Protein AF-A0A7S3H395-F1 (afdb_monomer_lite)

Organism: NCBI:txid89044

Structure (mmCIF, N/CA/C/O backbone):
data_AF-A0A7S3H395-F1
#
_entry.id   AF-A0A7S3H395-F1
#
loop_
_atom_site.group_PDB
_atom_site.id
_atom_site.type_symbol
_atom_site.label_atom_id
_atom_site.label_alt_id
_atom_site.label_comp_id
_atom_site.label_asym_id
_atom_site.label_entity_id
_atom_site.label_seq_id
_atom_site.pdbx_PDB_ins_code
_atom_site.Cartn_x
_atom_site.Cartn_y
_atom_site.Cartn_z
_atom_site.occupancy
_atom_site.B_iso_or_equiv
_atom_site.auth_seq_id
_atom_site.auth_comp_id
_atom_site.auth_asym_id
_atom_site.auth_atom_id
_atom_site.pdbx_PDB_model_num
ATOM 1 N N . GLN A 1 1 ? 11.452 0.855 13.050 1.00 46.00 1 GLN A N 1
ATOM 2 C CA . GLN A 1 1 ? 10.668 2.075 12.759 1.00 46.00 1 GLN A CA 1
ATOM 3 C C . GLN A 1 1 ? 11.342 2.965 11.707 1.00 46.00 1 GLN A C 1
ATOM 5 O O . GLN A 1 1 ? 10.733 3.204 10.676 1.00 46.00 1 GLN A O 1
ATOM 10 N N . SER A 1 2 ? 12.594 3.395 11.901 1.00 59.75 2 SER A N 1
ATOM 11 C CA . SER A 1 2 ? 13.300 4.369 11.037 1.00 59.75 2 SER A CA 1
ATOM 12 C C . SER A 1 2 ? 13.774 3.838 9.671 1.00 59.75 2 SER A C 1
ATOM 14 O O . SER A 1 2 ? 14.012 4.619 8.755 1.00 59.75 2 SER A O 1
ATOM 16 N N . GLY A 1 3 ? 13.909 2.514 9.520 1.00 64.12 3 GLY A N 1
ATOM 17 C CA . GLY A 1 3 ? 14.470 1.893 8.312 1.00 64.12 3 GLY A CA 1
ATOM 18 C C . GLY A 1 3 ? 13.616 2.061 7.051 1.00 64.12 3 GLY A C 1
ATOM 19 O O . GLY A 1 3 ? 14.163 2.340 5.993 1.00 64.12 3 GLY A O 1
ATOM 20 N N . PHE A 1 4 ? 12.286 1.958 7.154 1.00 64.31 4 PHE A N 1
ATOM 21 C CA . PHE A 1 4 ? 11.390 2.089 5.994 1.00 64.31 4 PHE A CA 1
ATOM 22 C C . PHE A 1 4 ? 11.250 3.535 5.505 1.00 64.31 4 PHE A C 1
ATOM 24 O O . PHE A 1 4 ? 11.194 3.764 4.300 1.00 64.31 4 PHE A O 1
ATOM 31 N N . SER A 1 5 ? 11.267 4.514 6.418 1.00 66.94 5 SER A N 1
ATOM 32 C CA . SER A 1 5 ? 11.314 5.933 6.042 1.00 66.94 5 SER A CA 1
ATOM 33 C C . SER A 1 5 ? 12.603 6.249 5.286 1.00 66.94 5 SER A C 1
ATOM 35 O O . SER A 1 5 ? 12.561 6.875 4.235 1.00 66.94 5 SER A O 1
ATOM 37 N N . LEU A 1 6 ? 13.751 5.751 5.760 1.00 63.94 6 LEU A N 1
ATOM 38 C CA . LEU A 1 6 ? 15.017 5.930 5.050 1.00 63.94 6 LEU A CA 1
ATOM 39 C C . LEU A 1 6 ? 15.018 5.204 3.695 1.00 63.94 6 LEU A C 1
ATOM 41 O O . LEU A 1 6 ? 15.459 5.769 2.700 1.00 63.94 6 LEU A O 1
ATOM 45 N N . ALA A 1 7 ? 14.490 3.978 3.638 1.00 65.19 7 ALA A N 1
ATOM 46 C CA . ALA A 1 7 ? 14.412 3.208 2.401 1.00 65.19 7 ALA A CA 1
ATOM 47 C C . ALA A 1 7 ? 13.560 3.911 1.335 1.00 65.19 7 ALA A C 1
ATOM 49 O O . ALA A 1 7 ? 13.982 4.003 0.185 1.00 65.19 7 ALA A O 1
ATOM 50 N N . GLY A 1 8 ? 12.394 4.452 1.700 1.00 62.72 8 GLY A N 1
ATOM 51 C CA . GLY A 1 8 ? 11.572 5.192 0.743 1.00 62.72 8 GLY A CA 1
ATOM 52 C C . GLY A 1 8 ? 12.183 6.540 0.330 1.00 62.72 8 GLY A C 1
ATOM 53 O O . GLY A 1 8 ? 12.051 6.914 -0.831 1.00 62.72 8 GLY A O 1
ATOM 54 N N . GLU A 1 9 ? 12.936 7.225 1.202 1.00 72.00 9 GLU A N 1
ATOM 55 C CA . GLU A 1 9 ? 13.704 8.422 0.811 1.00 72.00 9 GLU A CA 1
ATOM 56 C C . GLU A 1 9 ? 14.800 8.072 -0.212 1.00 72.00 9 GLU A C 1
ATOM 58 O O . GLU A 1 9 ? 14.952 8.755 -1.225 1.00 72.00 9 GLU A O 1
ATOM 63 N N . VAL A 1 10 ? 15.511 6.953 -0.025 1.00 64.19 10 VAL A N 1
ATOM 64 C CA . VAL A 1 10 ? 16.480 6.450 -1.016 1.00 64.19 10 VAL A CA 1
ATOM 65 C C . VAL A 1 10 ? 15.789 6.093 -2.340 1.00 64.19 10 VAL A C 1
ATOM 67 O O . VAL A 1 10 ? 16.318 6.414 -3.406 1.00 64.19 10 VAL A O 1
ATOM 70 N N . CYS A 1 11 ? 14.586 5.504 -2.297 1.00 65.88 11 CYS A N 1
ATOM 71 C CA . CYS A 1 11 ? 13.781 5.248 -3.500 1.00 65.88 11 CYS A CA 1
ATOM 72 C C . CYS A 1 11 ? 13.412 6.545 -4.228 1.00 65.88 11 CYS A C 1
ATOM 74 O O . CYS A 1 11 ? 13.466 6.610 -5.450 1.00 65.88 11 CYS A O 1
ATOM 76 N N . LYS A 1 12 ? 13.081 7.606 -3.495 1.00 68.12 12 LYS A N 1
ATOM 77 C CA . LYS A 1 12 ? 12.702 8.886 -4.091 1.00 68.12 12 LYS A CA 1
ATOM 78 C C . LYS A 1 12 ? 13.859 9.576 -4.818 1.00 68.12 12 LYS A C 1
ATOM 80 O O . LYS A 1 12 ? 13.651 10.150 -5.881 1.00 68.12 12 LYS A O 1
ATOM 85 N N . PHE A 1 13 ? 15.065 9.553 -4.251 1.00 65.56 13 PHE A N 1
ATOM 86 C CA . PHE A 1 13 ? 16.193 10.325 -4.791 1.00 65.56 13 PHE A CA 1
ATOM 87 C C . PHE A 1 13 ? 17.125 9.535 -5.700 1.00 65.56 13 PHE A C 1
ATOM 89 O O . PHE A 1 13 ? 17.868 10.134 -6.477 1.00 65.56 13 PHE A O 1
ATOM 96 N N . CYS A 1 14 ? 17.158 8.212 -5.573 1.00 58.50 14 CYS A N 1
ATOM 97 C CA . CYS A 1 14 ? 18.269 7.447 -6.114 1.00 58.50 14 CYS A CA 1
ATOM 98 C C . CYS A 1 14 ? 17.884 6.095 -6.712 1.00 58.50 14 CYS A C 1
ATOM 100 O O . CYS A 1 14 ? 18.782 5.307 -7.000 1.00 58.50 14 CYS A O 1
ATOM 102 N N . PHE A 1 15 ? 16.598 5.804 -6.928 1.00 62.44 15 PHE A N 1
ATOM 103 C CA . PHE A 1 15 ? 16.183 4.461 -7.341 1.00 62.44 15 PHE A CA 1
ATOM 104 C C . PHE A 1 15 ? 16.872 3.976 -8.623 1.00 62.44 15 PHE A C 1
ATOM 106 O O . PHE A 1 15 ? 17.513 2.929 -8.603 1.00 62.44 15 PHE A O 1
ATOM 113 N N . SER A 1 16 ? 16.837 4.770 -9.699 1.00 59.19 16 SER A N 1
ATOM 114 C CA . SER A 1 16 ? 17.411 4.396 -11.003 1.00 59.19 16 SER A CA 1
ATOM 115 C C . SER A 1 16 ? 18.924 4.147 -10.984 1.00 59.19 16 SER A C 1
ATOM 117 O O . SER A 1 16 ? 19.450 3.539 -11.910 1.00 59.19 16 SER A O 1
ATOM 119 N N . THR A 1 17 ? 19.627 4.644 -9.962 1.00 57.88 17 THR A N 1
ATOM 120 C CA . THR A 1 17 ? 21.097 4.640 -9.891 1.00 57.88 17 THR A CA 1
ATOM 121 C C . THR A 1 17 ? 21.635 3.795 -8.732 1.00 57.88 17 THR A C 1
ATOM 123 O O . THR A 1 17 ? 22.768 3.330 -8.808 1.00 57.88 17 THR A O 1
ATOM 126 N N . LEU A 1 18 ? 20.862 3.593 -7.658 1.00 53.91 18 LEU A N 1
ATOM 127 C CA . LEU A 1 18 ? 21.326 2.962 -6.414 1.00 53.91 18 LEU A CA 1
ATOM 128 C C . LEU A 1 18 ? 20.553 1.708 -6.004 1.00 53.91 18 LEU A C 1
ATOM 130 O O . LEU A 1 18 ? 21.071 0.958 -5.176 1.00 53.91 18 LEU A O 1
ATOM 134 N N . ILE A 1 19 ? 19.341 1.468 -6.516 1.00 64.62 19 ILE A N 1
ATOM 135 C CA . ILE A 1 19 ? 18.550 0.322 -6.059 1.00 64.62 19 ILE A CA 1
ATOM 136 C C . ILE A 1 19 ? 18.605 -0.804 -7.086 1.00 64.62 19 ILE A C 1
ATOM 138 O O . ILE A 1 19 ? 17.928 -0.798 -8.108 1.00 64.62 19 ILE A O 1
ATOM 142 N N . ASP A 1 20 ? 19.427 -1.799 -6.759 1.00 70.31 20 ASP A N 1
ATOM 143 C CA . ASP A 1 20 ? 19.427 -3.111 -7.395 1.00 70.31 20 ASP A CA 1
ATOM 144 C C . ASP A 1 20 ? 18.048 -3.784 -7.230 1.00 70.31 20 ASP A C 1
ATOM 146 O O . ASP A 1 20 ? 17.421 -3.695 -6.167 1.00 70.31 20 ASP A O 1
ATOM 150 N N . VAL A 1 21 ? 17.583 -4.492 -8.264 1.00 68.81 21 VAL A N 1
ATOM 151 C CA . VAL A 1 21 ? 16.296 -5.216 -8.269 1.00 68.81 21 VAL A CA 1
ATOM 152 C C . VAL A 1 21 ? 16.165 -6.165 -7.066 1.00 68.81 21 VAL A C 1
ATOM 154 O O . VAL A 1 21 ? 15.079 -6.308 -6.500 1.00 68.81 21 VAL A O 1
ATOM 157 N N . ASN A 1 22 ? 17.262 -6.764 -6.599 1.00 76.00 22 ASN A N 1
ATOM 158 C CA . ASN A 1 22 ? 17.272 -7.633 -5.421 1.00 76.00 22 ASN A CA 1
ATOM 159 C C . ASN A 1 22 ? 17.013 -6.859 -4.119 1.00 76.00 22 ASN A 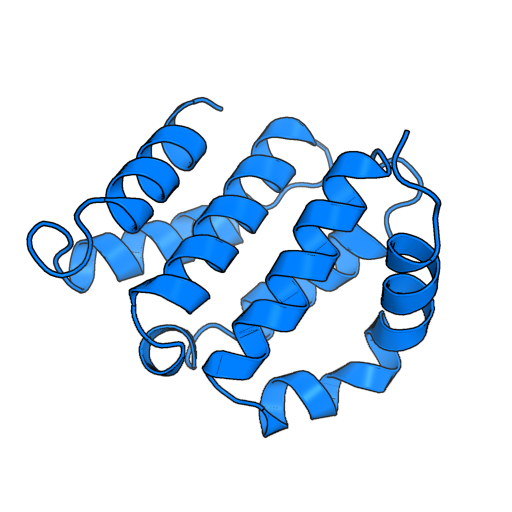C 1
ATOM 161 O O . ASN A 1 22 ? 16.332 -7.360 -3.217 1.00 76.00 22 ASN A O 1
ATOM 165 N N . ILE A 1 23 ? 17.515 -5.624 -4.018 1.00 78.75 23 ILE A N 1
ATOM 166 C CA . ILE A 1 23 ? 17.272 -4.747 -2.866 1.00 78.75 23 ILE A CA 1
ATOM 167 C C . ILE A 1 23 ? 15.808 -4.305 -2.868 1.00 78.75 23 ILE A C 1
ATOM 169 O O . ILE A 1 23 ? 15.145 -4.427 -1.839 1.00 78.75 23 ILE A O 1
ATOM 173 N N . ALA A 1 24 ? 15.277 -3.875 -4.019 1.00 78.50 24 ALA A N 1
ATOM 174 C CA . ALA A 1 24 ? 13.861 -3.528 -4.156 1.00 78.50 24 ALA A CA 1
ATOM 175 C C . ALA A 1 24 ? 12.951 -4.704 -3.761 1.00 78.50 24 ALA A C 1
ATOM 177 O O . ALA A 1 24 ? 12.013 -4.533 -2.985 1.00 78.50 24 ALA A O 1
ATOM 178 N N . THR A 1 25 ? 13.286 -5.918 -4.206 1.00 82.69 25 THR A N 1
ATOM 179 C CA . THR A 1 25 ? 12.545 -7.150 -3.874 1.00 82.69 25 THR A CA 1
ATOM 180 C C . THR A 1 25 ? 12.543 -7.420 -2.376 1.00 82.69 25 THR A C 1
ATOM 182 O O . THR A 1 25 ? 11.491 -7.656 -1.778 1.00 82.69 25 THR A O 1
ATOM 185 N N . THR A 1 26 ? 13.712 -7.317 -1.745 1.00 84.25 26 THR A N 1
ATOM 186 C CA . THR A 1 26 ? 13.856 -7.507 -0.297 1.00 84.25 26 THR A CA 1
ATOM 187 C C . THR A 1 26 ? 13.055 -6.465 0.485 1.00 84.25 26 THR A C 1
ATOM 189 O O . THR A 1 26 ? 12.432 -6.796 1.498 1.00 84.25 26 THR A O 1
ATOM 192 N N . LEU A 1 27 ? 13.033 -5.215 0.012 1.00 83.31 27 LEU A N 1
ATOM 193 C CA . LEU A 1 27 ? 12.270 -4.131 0.625 1.00 83.31 27 LEU A CA 1
ATOM 194 C C . LEU A 1 27 ? 10.763 -4.374 0.539 1.00 83.31 27 LEU A C 1
ATOM 196 O O . LEU A 1 27 ? 10.101 -4.277 1.569 1.00 83.31 27 LEU A O 1
ATOM 200 N N . VAL A 1 28 ? 10.231 -4.752 -0.630 1.00 86.44 28 VAL A N 1
ATOM 201 C CA . VAL A 1 28 ? 8.799 -5.065 -0.799 1.00 86.44 28 VAL A CA 1
ATOM 202 C C . VAL A 1 28 ? 8.379 -6.207 0.117 1.00 86.44 28 VAL A C 1
ATOM 204 O O . VAL A 1 28 ? 7.440 -6.066 0.897 1.00 86.44 28 VAL A O 1
ATOM 207 N N . GLN A 1 29 ? 9.112 -7.322 0.092 1.00 86.81 29 GLN A N 1
ATOM 208 C CA . GLN A 1 29 ? 8.807 -8.480 0.935 1.00 86.81 29 GLN A CA 1
ATOM 209 C C . GLN A 1 29 ? 8.875 -8.141 2.428 1.00 86.81 29 GLN A C 1
ATOM 211 O O . GLN A 1 29 ? 8.057 -8.615 3.219 1.00 86.81 29 GLN A O 1
ATOM 216 N N . SE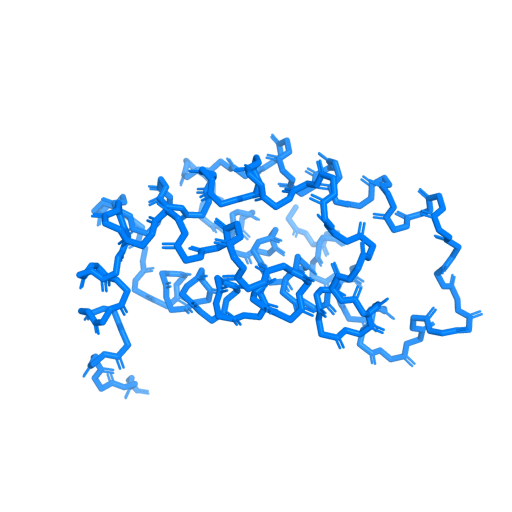R A 1 30 ? 9.839 -7.305 2.821 1.00 85.56 30 SER A N 1
ATOM 217 C CA . SER A 1 30 ? 9.954 -6.825 4.197 1.00 85.56 30 SER A CA 1
ATOM 218 C C . SER A 1 30 ? 8.803 -5.893 4.566 1.00 85.56 30 SER A C 1
ATOM 220 O O . SER A 1 30 ? 8.278 -6.013 5.669 1.00 85.56 30 SER A O 1
ATOM 222 N N . ALA A 1 31 ? 8.385 -4.996 3.672 1.00 86.06 31 ALA A N 1
ATOM 223 C CA . ALA A 1 31 ? 7.280 -4.073 3.912 1.00 86.06 31 ALA A CA 1
ATOM 224 C C . ALA A 1 31 ? 5.950 -4.822 4.081 1.00 86.06 31 ALA A C 1
ATOM 226 O O . ALA A 1 31 ? 5.244 -4.559 5.047 1.00 86.06 31 ALA A O 1
ATOM 227 N N . ILE A 1 32 ? 5.668 -5.814 3.226 1.00 86.38 32 ILE A N 1
ATOM 228 C CA . ILE A 1 32 ? 4.488 -6.690 3.346 1.00 86.38 32 ILE A CA 1
ATOM 229 C C . ILE A 1 32 ? 4.518 -7.439 4.681 1.00 86.38 32 ILE A C 1
ATOM 231 O O . ILE A 1 32 ? 3.554 -7.405 5.437 1.00 86.38 32 ILE A O 1
ATOM 235 N N . ARG A 1 33 ? 5.648 -8.082 5.014 1.00 86.94 33 ARG A N 1
ATOM 236 C CA . ARG A 1 33 ? 5.778 -8.867 6.251 1.00 86.94 33 ARG A CA 1
ATOM 237 C C . ARG A 1 33 ? 5.597 -8.027 7.514 1.00 86.94 33 ARG A C 1
ATOM 239 O O . ARG A 1 33 ? 5.101 -8.548 8.499 1.00 86.94 33 ARG A O 1
ATOM 246 N N . ASN A 1 34 ? 6.052 -6.774 7.496 1.00 82.75 34 ASN A N 1
ATOM 247 C CA . ASN A 1 34 ? 6.009 -5.874 8.650 1.00 82.75 34 ASN A CA 1
ATOM 248 C C . ASN A 1 34 ? 4.772 -4.963 8.651 1.00 82.75 34 ASN A C 1
ATOM 250 O O . ASN A 1 34 ? 4.694 -4.053 9.481 1.00 82.75 34 ASN A O 1
ATOM 254 N N . PHE A 1 35 ? 3.822 -5.173 7.738 1.00 86.00 35 PHE A N 1
ATOM 255 C CA . PHE A 1 35 ? 2.566 -4.441 7.730 1.00 86.00 35 PHE A CA 1
ATOM 256 C C . PHE A 1 35 ? 1.674 -4.942 8.872 1.00 86.00 35 PHE A C 1
ATOM 258 O O . PHE A 1 35 ? 0.865 -5.853 8.719 1.00 86.00 35 PHE A O 1
ATOM 265 N N . HIS A 1 36 ? 1.872 -4.360 10.052 1.00 84.44 36 HIS A N 1
ATOM 266 C CA . HIS A 1 36 ? 1.152 -4.704 11.271 1.00 84.44 36 HIS A CA 1
ATOM 267 C C . HIS A 1 36 ? 0.386 -3.488 11.777 1.00 84.44 36 HIS A C 1
ATOM 269 O O . HIS A 1 36 ? 0.996 -2.497 12.187 1.00 84.44 36 HIS A O 1
ATOM 275 N N . ILE A 1 37 ? -0.943 -3.584 11.777 1.00 86.56 37 ILE A N 1
ATOM 276 C CA . ILE A 1 37 ? -1.843 -2.535 12.276 1.00 86.56 37 ILE A CA 1
ATOM 277 C C . ILE A 1 37 ? -1.609 -2.222 13.764 1.00 86.56 37 ILE A C 1
ATOM 279 O O . ILE A 1 37 ? -1.690 -1.062 14.156 1.00 86.56 37 ILE A O 1
ATOM 283 N N . ASP A 1 38 ? -1.161 -3.211 14.550 1.00 87.69 38 ASP A N 1
ATOM 284 C CA . ASP A 1 38 ? -0.764 -3.053 15.962 1.00 87.69 38 ASP A CA 1
ATOM 285 C C . ASP A 1 38 ? 0.428 -2.101 16.158 1.00 87.69 38 ASP A C 1
ATOM 287 O O . ASP A 1 38 ? 0.678 -1.603 17.258 1.00 87.69 38 ASP A O 1
ATOM 291 N N . TYR A 1 39 ? 1.175 -1.822 15.085 1.00 88.25 39 TYR A N 1
ATOM 292 C CA . TYR A 1 39 ? 2.297 -0.890 15.072 1.00 88.25 39 TYR A CA 1
ATOM 293 C C . TYR A 1 39 ? 2.062 0.215 14.027 1.00 88.25 39 TYR A C 1
ATOM 295 O O . TYR A 1 39 ? 2.737 0.232 12.989 1.00 88.25 39 TYR A O 1
ATOM 303 N N . PRO A 1 40 ? 1.174 1.197 14.301 1.00 87.19 40 PRO A N 1
ATOM 304 C CA . PRO A 1 40 ? 0.709 2.182 13.318 1.00 87.19 40 PRO A CA 1
ATOM 305 C C . PRO A 1 40 ? 1.832 2.908 12.571 1.00 87.19 40 PRO A C 1
ATOM 307 O O . PRO A 1 40 ? 1.783 3.088 11.358 1.00 87.19 40 PRO A O 1
ATOM 310 N N . LEU A 1 41 ? 2.909 3.270 13.272 1.00 86.69 41 LEU A N 1
ATOM 311 C CA . LEU A 1 41 ? 4.043 3.976 12.669 1.00 86.69 41 LEU A CA 1
ATOM 312 C C . LEU A 1 41 ? 4.878 3.078 11.740 1.00 86.69 41 LEU A C 1
ATOM 314 O O . LEU A 1 41 ? 5.469 3.568 10.780 1.00 86.69 41 LEU A O 1
ATOM 318 N N . VAL A 1 42 ? 4.939 1.770 12.005 1.00 85.69 42 VAL A N 1
ATOM 319 C CA . VAL A 1 42 ? 5.598 0.800 11.115 1.00 85.69 42 VAL A CA 1
ATOM 320 C C . VAL A 1 42 ? 4.735 0.568 9.880 1.00 85.69 42 VAL A C 1
ATOM 322 O O . VAL A 1 42 ? 5.252 0.667 8.770 1.00 85.69 42 VAL A O 1
ATOM 325 N N . CYS A 1 43 ? 3.431 0.360 10.078 1.00 87.62 43 CYS A N 1
ATOM 326 C CA . CYS A 1 43 ? 2.426 0.260 9.021 1.00 87.62 43 CYS A CA 1
ATOM 327 C C . CYS A 1 43 ? 2.481 1.465 8.069 1.00 87.62 43 CYS A C 1
ATOM 329 O O . CYS A 1 43 ? 2.637 1.304 6.860 1.00 87.62 43 CYS A O 1
ATOM 331 N N . ASN A 1 44 ? 2.464 2.682 8.619 1.00 89.25 44 ASN A N 1
ATOM 332 C CA . ASN A 1 44 ? 2.558 3.922 7.854 1.00 89.25 44 ASN A CA 1
ATOM 333 C C . ASN A 1 44 ? 3.820 3.981 6.982 1.00 89.25 44 ASN A C 1
ATOM 335 O O . ASN A 1 44 ? 3.761 4.308 5.798 1.00 89.25 44 ASN A O 1
ATOM 339 N N . ASN A 1 45 ? 4.974 3.639 7.560 1.00 87.75 45 ASN A N 1
ATOM 340 C CA . ASN A 1 45 ? 6.238 3.679 6.833 1.00 87.75 45 ASN A CA 1
ATOM 341 C C . ASN A 1 45 ? 6.330 2.575 5.769 1.00 87.75 45 ASN A C 1
ATOM 343 O O . ASN A 1 45 ? 6.917 2.807 4.714 1.00 87.75 45 ASN A O 1
ATOM 347 N N . ALA A 1 46 ? 5.755 1.397 6.028 1.00 88.69 46 ALA A N 1
ATOM 348 C CA . ALA A 1 46 ? 5.670 0.311 5.058 1.00 88.69 46 ALA A CA 1
ATOM 349 C C . ALA A 1 46 ? 4.789 0.706 3.862 1.00 88.69 46 ALA A C 1
ATOM 351 O O . ALA A 1 46 ? 5.249 0.605 2.724 1.00 88.69 46 ALA A O 1
ATOM 352 N N . ALA A 1 47 ? 3.587 1.243 4.114 1.00 90.88 47 ALA A N 1
ATOM 353 C CA . ALA A 1 47 ? 2.696 1.768 3.076 1.00 90.88 47 ALA A CA 1
ATOM 354 C C . ALA A 1 47 ? 3.408 2.830 2.227 1.00 90.88 47 ALA A C 1
ATOM 356 O O . ALA A 1 47 ? 3.499 2.717 1.006 1.00 90.88 47 ALA A O 1
ATOM 357 N N . TRP A 1 48 ? 4.018 3.820 2.884 1.00 89.06 48 TRP A N 1
ATOM 358 C CA . TRP A 1 48 ? 4.733 4.893 2.201 1.00 89.06 48 TRP A CA 1
ATOM 359 C C . TRP A 1 48 ? 5.914 4.384 1.361 1.00 89.06 48 TRP A C 1
ATOM 361 O O . TRP A 1 48 ? 6.109 4.841 0.233 1.00 89.06 48 TRP A O 1
ATOM 371 N N . CYS A 1 49 ? 6.692 3.422 1.869 1.00 87.25 49 CYS A N 1
ATOM 372 C CA . CYS A 1 49 ? 7.791 2.802 1.127 1.00 87.25 49 CYS A CA 1
ATOM 373 C C . CYS A 1 49 ? 7.279 2.099 -0.140 1.00 87.25 49 CYS A C 1
ATOM 375 O O . CYS A 1 49 ? 7.787 2.372 -1.227 1.00 87.25 49 CYS A O 1
ATOM 377 N N . ILE A 1 50 ? 6.222 1.289 -0.026 1.00 89.44 50 ILE A N 1
ATOM 378 C CA . ILE A 1 50 ? 5.568 0.625 -1.163 1.00 89.44 50 ILE A CA 1
ATOM 379 C C . ILE A 1 50 ? 5.066 1.652 -2.183 1.00 89.44 50 ILE A C 1
ATOM 381 O O . ILE A 1 50 ? 5.325 1.515 -3.376 1.00 89.44 50 ILE A O 1
ATOM 385 N N . GLY A 1 51 ? 4.413 2.722 -1.728 1.00 90.50 51 GLY A N 1
ATOM 386 C CA . GLY A 1 51 ? 3.918 3.777 -2.609 1.00 90.50 51 GLY A CA 1
ATOM 387 C C . GLY A 1 51 ? 5.038 4.507 -3.354 1.00 90.50 51 GLY A C 1
ATOM 388 O O . GLY A 1 51 ? 4.852 4.902 -4.503 1.00 90.50 51 GLY A O 1
ATOM 389 N N . ASN A 1 52 ? 6.207 4.688 -2.733 1.00 86.88 52 ASN A N 1
ATOM 390 C CA . ASN A 1 52 ? 7.376 5.238 -3.424 1.00 86.88 52 ASN A CA 1
ATOM 391 C C . ASN A 1 52 ? 7.968 4.244 -4.421 1.00 86.88 52 ASN A C 1
ATOM 393 O O . ASN A 1 52 ? 8.392 4.668 -5.491 1.00 86.88 52 ASN A O 1
ATOM 397 N N . LEU A 1 53 ? 7.981 2.949 -4.111 1.00 84.81 53 LEU A N 1
ATOM 398 C CA . LEU A 1 53 ? 8.419 1.933 -5.065 1.00 84.81 53 LEU A CA 1
ATOM 399 C C . LEU A 1 53 ? 7.492 1.905 -6.290 1.00 84.81 53 LEU A C 1
ATOM 401 O O . LEU A 1 53 ? 7.965 1.967 -7.418 1.00 84.81 53 LEU A O 1
ATOM 405 N N . ALA A 1 54 ? 6.175 1.941 -6.087 1.00 87.56 54 ALA A N 1
ATOM 406 C CA . ALA A 1 54 ? 5.207 1.980 -7.185 1.00 87.56 54 ALA A CA 1
ATOM 407 C C . ALA A 1 54 ? 5.427 3.188 -8.112 1.00 87.56 54 ALA A C 1
ATOM 409 O O . ALA A 1 54 ? 5.376 3.058 -9.333 1.00 87.56 54 ALA A O 1
ATOM 410 N N . LEU A 1 55 ? 5.722 4.353 -7.525 1.00 86.25 55 LEU A N 1
ATOM 411 C CA . LEU A 1 55 ? 5.933 5.595 -8.263 1.00 86.25 55 LEU A CA 1
ATOM 412 C C . LEU A 1 55 ? 7.283 5.643 -8.999 1.00 86.25 55 LEU A C 1
ATOM 414 O O . LEU A 1 55 ? 7.345 6.139 -10.119 1.00 86.25 55 LEU A O 1
ATOM 418 N N . ASN A 1 56 ? 8.364 5.176 -8.365 1.00 79.88 56 ASN A N 1
ATOM 419 C CA . ASN A 1 56 ? 9.733 5.400 -8.850 1.00 79.88 56 ASN A CA 1
ATOM 420 C C . ASN A 1 56 ? 10.335 4.194 -9.591 1.00 79.88 56 ASN A C 1
ATOM 422 O O . ASN A 1 56 ? 11.265 4.373 -10.374 1.00 79.88 56 ASN A O 1
ATOM 426 N N . CYS A 1 57 ? 9.836 2.977 -9.359 1.00 71.88 57 CYS A N 1
ATOM 427 C CA . CYS A 1 57 ? 10.375 1.747 -9.958 1.00 71.88 57 CYS A CA 1
ATOM 428 C C . CYS A 1 57 ? 9.640 1.316 -11.228 1.00 71.88 57 CYS A C 1
ATOM 430 O O . CYS A 1 57 ? 10.058 0.356 -11.870 1.00 71.88 57 CYS A O 1
ATOM 432 N N . GLY A 1 58 ? 8.537 1.991 -11.561 1.00 69.06 58 GLY A N 1
ATOM 433 C CA . GLY A 1 58 ? 7.535 1.455 -12.471 1.00 69.06 58 GLY A CA 1
ATOM 434 C C . GLY A 1 58 ? 6.747 0.352 -11.769 1.00 69.06 58 GLY A C 1
ATOM 435 O O . GLY A 1 58 ? 7.310 -0.589 -11.207 1.00 69.06 58 GLY A O 1
ATOM 436 N N . GLY A 1 59 ? 5.422 0.468 -11.771 1.00 74.31 59 GLY A N 1
ATOM 437 C CA . GLY A 1 59 ? 4.584 -0.492 -11.064 1.00 74.31 59 GLY A CA 1
ATOM 438 C C . GLY A 1 59 ? 4.693 -1.929 -11.605 1.00 74.31 59 GLY A C 1
ATOM 439 O O . GLY A 1 59 ? 4.320 -2.852 -10.891 1.00 74.31 59 GLY A O 1
ATOM 440 N N . GLU A 1 60 ? 5.257 -2.138 -12.803 1.00 80.06 60 GLU A N 1
ATOM 441 C CA . GLU A 1 60 ? 5.538 -3.465 -13.380 1.00 80.06 60 GLU A CA 1
ATOM 442 C C . GLU A 1 60 ? 6.349 -4.365 -12.434 1.00 80.06 60 GLU A C 1
ATOM 444 O O . GLU A 1 60 ? 6.061 -5.552 -12.300 1.00 80.06 60 GLU A O 1
ATOM 449 N N . PHE A 1 61 ? 7.330 -3.805 -11.716 1.00 83.00 61 PHE A N 1
ATOM 450 C CA . PHE A 1 61 ? 8.117 -4.556 -10.733 1.00 83.00 61 PHE A CA 1
ATOM 451 C C . PHE A 1 61 ? 7.263 -5.068 -9.559 1.00 83.00 61 PHE A C 1
ATOM 453 O O . PHE A 1 61 ? 7.573 -6.097 -8.956 1.00 83.00 61 PHE A O 1
ATOM 460 N N . LEU A 1 62 ? 6.186 -4.354 -9.225 1.00 87.94 62 LEU A N 1
ATOM 461 C CA . LEU A 1 62 ? 5.305 -4.704 -8.118 1.00 87.94 62 LEU A CA 1
ATOM 462 C C . LEU A 1 62 ? 4.230 -5.719 -8.493 1.00 87.94 62 LEU A C 1
ATOM 464 O O . LEU A 1 62 ? 3.629 -6.256 -7.571 1.00 87.94 62 LEU A O 1
ATOM 468 N N . VAL A 1 63 ? 4.018 -6.022 -9.779 1.00 90.06 63 VAL A N 1
ATOM 469 C CA . VAL A 1 63 ? 2.961 -6.938 -10.255 1.00 90.06 63 VAL A CA 1
ATOM 470 C C . VAL A 1 63 ? 2.909 -8.260 -9.474 1.00 90.06 63 VAL A C 1
ATOM 472 O O . VAL A 1 63 ? 1.841 -8.598 -8.978 1.00 90.06 63 VAL A O 1
ATOM 475 N N . PRO A 1 64 ? 4.025 -8.973 -9.202 1.00 91.19 64 PRO A N 1
ATOM 476 C CA . PRO A 1 64 ? 3.982 -10.225 -8.430 1.00 91.19 64 PRO A CA 1
ATOM 477 C C . PRO A 1 64 ? 3.528 -10.059 -6.970 1.00 91.19 64 PRO A C 1
ATOM 479 O O . PRO A 1 64 ? 3.337 -11.044 -6.256 1.00 91.19 64 PRO A O 1
ATOM 482 N N . TYR A 1 65 ? 3.442 -8.817 -6.500 1.00 91.88 65 TYR A N 1
ATOM 483 C CA . TYR A 1 65 ? 3.179 -8.436 -5.123 1.00 91.88 65 TYR A CA 1
ATOM 484 C C . TYR A 1 65 ? 1.901 -7.605 -4.968 1.00 91.88 65 TYR A C 1
ATOM 486 O O . TYR A 1 65 ? 1.569 -7.277 -3.831 1.00 91.88 65 TYR A O 1
ATOM 494 N N . ILE A 1 66 ? 1.172 -7.271 -6.042 1.00 91.69 66 ILE A N 1
ATOM 495 C CA . ILE A 1 66 ? -0.017 -6.410 -5.952 1.00 91.69 66 ILE A CA 1
ATOM 496 C C . ILE A 1 66 ? -1.067 -7.044 -5.041 1.00 91.69 66 ILE A C 1
ATOM 498 O O . ILE A 1 66 ? -1.381 -6.437 -4.020 1.00 91.69 66 ILE A O 1
ATOM 502 N N . ALA A 1 67 ? -1.530 -8.268 -5.309 1.00 92.69 67 ALA A N 1
ATOM 503 C CA . ALA A 1 67 ? -2.489 -8.950 -4.436 1.00 92.69 67 ALA A CA 1
ATOM 504 C C . ALA A 1 67 ? -2.096 -8.970 -2.938 1.00 92.69 67 ALA A C 1
ATOM 506 O O . ALA A 1 67 ? -2.904 -8.540 -2.110 1.00 92.69 67 ALA A O 1
ATOM 507 N N . PRO A 1 68 ? -0.900 -9.433 -2.513 1.00 93.69 68 PRO A N 1
ATOM 508 C CA . PRO A 1 68 ? -0.557 -9.454 -1.088 1.00 93.69 68 PRO A CA 1
ATOM 509 C C . PRO A 1 68 ? -0.391 -8.054 -0.480 1.00 93.69 68 PRO A C 1
ATOM 511 O O . PRO A 1 68 ? -0.713 -7.863 0.692 1.00 93.69 68 PRO A O 1
ATOM 514 N N . ILE A 1 69 ? 0.081 -7.071 -1.253 1.00 94.06 69 ILE A N 1
ATOM 515 C CA . ILE A 1 69 ? 0.137 -5.675 -0.806 1.00 94.06 69 ILE A CA 1
ATOM 516 C C . ILE A 1 69 ? -1.282 -5.133 -0.606 1.00 94.06 69 ILE A C 1
ATOM 518 O O . ILE A 1 69 ? -1.556 -4.526 0.426 1.00 94.06 69 ILE A O 1
ATOM 522 N N . MET A 1 70 ? -2.178 -5.362 -1.567 1.00 95.19 70 MET A N 1
ATOM 523 C CA . MET A 1 70 ? -3.557 -4.887 -1.520 1.00 95.19 70 MET A CA 1
ATOM 524 C C . MET A 1 70 ? -4.284 -5.440 -0.297 1.00 95.19 70 MET A C 1
ATOM 526 O O . MET A 1 70 ? -4.798 -4.646 0.480 1.00 95.19 70 MET A O 1
ATOM 530 N N . HIS A 1 71 ? -4.224 -6.747 -0.027 1.00 94.44 71 HIS A N 1
ATOM 531 C CA . HIS A 1 71 ? -4.843 -7.318 1.178 1.00 94.44 71 HIS A CA 1
ATOM 532 C C . HIS A 1 71 ? -4.366 -6.642 2.477 1.00 94.44 71 HIS A C 1
ATOM 534 O O . HIS A 1 71 ? -5.171 -6.350 3.366 1.00 94.44 71 HIS A O 1
ATOM 540 N N . ALA A 1 72 ? -3.064 -6.355 2.589 1.00 93.50 72 ALA A N 1
ATOM 541 C CA . ALA A 1 72 ? -2.515 -5.664 3.753 1.00 93.50 72 ALA A CA 1
ATOM 542 C C . ALA A 1 72 ? -3.029 -4.216 3.854 1.00 93.50 72 ALA A C 1
ATOM 544 O O . ALA A 1 72 ? -3.468 -3.783 4.921 1.00 93.50 72 ALA A O 1
ATOM 545 N N . LEU A 1 73 ? -3.030 -3.480 2.738 1.00 95.25 73 LEU A N 1
ATOM 546 C CA . LEU A 1 73 ? -3.513 -2.101 2.680 1.00 95.25 73 LEU A CA 1
ATOM 547 C C . LEU A 1 73 ? -5.011 -1.998 2.985 1.00 95.25 73 LEU A C 1
ATOM 549 O O . LEU A 1 73 ? -5.392 -1.129 3.760 1.00 95.25 73 LEU A O 1
ATOM 553 N N . ILE A 1 74 ? -5.839 -2.894 2.444 1.00 95.75 74 ILE A N 1
ATOM 554 C CA . ILE A 1 74 ? -7.287 -2.943 2.698 1.00 95.75 74 ILE A CA 1
ATOM 555 C C . ILE A 1 74 ? -7.554 -3.179 4.187 1.00 95.75 74 ILE A C 1
ATOM 557 O O . ILE A 1 74 ? -8.288 -2.415 4.808 1.00 95.75 74 ILE A O 1
ATOM 561 N N . THR A 1 75 ? -6.853 -4.144 4.793 1.00 95.00 75 THR A N 1
ATOM 562 C CA . THR A 1 75 ? -6.943 -4.409 6.239 1.00 95.00 75 THR A CA 1
ATOM 563 C C . THR A 1 75 ? -6.611 -3.162 7.067 1.00 95.00 75 THR A C 1
ATOM 565 O O . THR A 1 75 ? -7.292 -2.852 8.042 1.00 95.00 75 THR A O 1
ATOM 568 N N . GLY A 1 76 ? -5.567 -2.420 6.686 1.00 94.50 76 GLY A N 1
ATOM 569 C CA . GLY A 1 76 ? -5.197 -1.179 7.369 1.00 94.50 76 GLY A CA 1
ATOM 570 C C . GLY A 1 76 ? -6.192 -0.036 7.142 1.00 94.50 76 GLY A C 1
ATOM 571 O O . GLY A 1 76 ? -6.458 0.732 8.063 1.00 94.50 76 GLY A O 1
ATOM 572 N N . LEU A 1 77 ? -6.764 0.066 5.941 1.00 95.44 77 LEU A N 1
ATOM 573 C CA . LEU A 1 77 ? -7.769 1.070 5.589 1.00 95.44 77 LEU A CA 1
ATOM 574 C C . LEU A 1 77 ? -9.045 0.907 6.433 1.00 95.44 77 LEU A C 1
ATOM 576 O O . LEU A 1 77 ? -9.597 1.898 6.910 1.00 95.44 77 LEU A O 1
ATOM 580 N N . GLN A 1 78 ? -9.446 -0.345 6.668 1.00 95.38 78 GLN A N 1
ATOM 581 C CA . GLN A 1 78 ? -10.653 -0.740 7.403 1.00 95.38 78 GLN A CA 1
ATOM 582 C C . GLN A 1 78 ? -10.471 -0.824 8.926 1.00 95.38 78 GLN A C 1
ATOM 584 O O . GLN A 1 78 ? -11.448 -0.973 9.655 1.00 95.38 78 GLN A O 1
ATOM 589 N N . CYS A 1 79 ? -9.243 -0.716 9.438 1.00 94.94 79 CYS A N 1
ATOM 590 C CA . CYS A 1 79 ? -8.970 -0.757 10.876 1.00 94.94 79 CYS A CA 1
ATOM 591 C C . CYS A 1 79 ? -9.434 0.543 11.550 1.00 94.94 79 CYS A C 1
ATOM 593 O O . CYS A 1 79 ? -8.835 1.600 11.349 1.00 94.94 79 CYS A O 1
ATOM 595 N N . GLU A 1 80 ? -10.497 0.493 12.355 1.00 92.00 80 GLU A N 1
ATOM 596 C CA . GLU A 1 80 ? -11.065 1.667 13.036 1.00 92.00 80 GLU A CA 1
ATOM 597 C C . GLU A 1 80 ? -10.060 2.359 13.969 1.00 92.00 80 GLU A C 1
ATOM 599 O O . GLU A 1 80 ? -10.048 3.584 14.061 1.00 92.00 80 GLU A O 1
ATOM 604 N N . GLU A 1 81 ? -9.170 1.595 14.599 1.00 92.50 81 GLU A N 1
ATOM 605 C CA . GLU A 1 81 ? -8.169 2.083 15.549 1.00 92.50 81 GLU A CA 1
ATOM 606 C C . GLU A 1 81 ? -7.003 2.825 14.880 1.00 92.50 81 GLU A C 1
ATOM 608 O O . GLU A 1 81 ? -6.233 3.522 15.552 1.00 92.50 81 GLU A O 1
ATOM 613 N N . LEU A 1 82 ? -6.841 2.674 13.561 1.00 92.94 82 LEU A N 1
ATOM 614 C CA . LEU A 1 82 ? -5.757 3.306 12.825 1.00 92.94 82 LEU A CA 1
ATOM 615 C C . LEU A 1 82 ? -6.067 4.786 12.565 1.00 92.94 82 LEU A C 1
ATOM 617 O O . LEU A 1 82 ? -7.145 5.147 12.103 1.00 92.94 82 LEU A O 1
ATOM 621 N N . GLN A 1 83 ? -5.084 5.646 12.834 1.00 92.38 83 GLN A N 1
ATOM 622 C CA . GLN A 1 83 ? -5.219 7.097 12.695 1.00 92.38 83 GLN A CA 1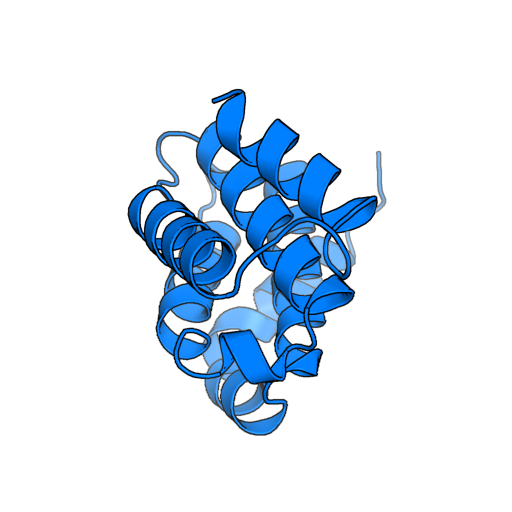
ATOM 623 C C . GLN A 1 83 ? -5.496 7.517 11.240 1.00 92.38 83 GLN A C 1
ATOM 625 O O . GLN A 1 83 ? -4.892 6.975 10.308 1.00 92.38 83 GLN A O 1
ATOM 630 N N . ASP A 1 84 ? -6.333 8.540 11.047 1.00 90.81 84 ASP A N 1
ATOM 631 C CA . ASP A 1 84 ? -6.770 9.001 9.718 1.00 90.81 84 ASP A CA 1
ATOM 632 C C . ASP A 1 84 ? -5.603 9.383 8.801 1.00 90.81 84 ASP A C 1
ATOM 634 O O . ASP A 1 84 ? -5.579 9.020 7.628 1.00 90.81 84 ASP A O 1
ATOM 638 N N . ASN A 1 85 ? -4.564 10.033 9.330 1.00 89.31 85 ASN A N 1
ATOM 639 C CA . ASN A 1 85 ? -3.371 10.384 8.552 1.00 89.31 85 ASN A CA 1
ATOM 640 C C . ASN A 1 85 ? -2.638 9.151 7.985 1.00 89.31 85 ASN A C 1
ATOM 642 O O . ASN A 1 85 ? -2.040 9.223 6.910 1.00 89.31 85 ASN A O 1
ATOM 646 N N . ILE A 1 86 ? -2.680 8.018 8.690 1.00 92.00 86 ILE A N 1
ATOM 647 C CA . ILE A 1 86 ? -2.101 6.755 8.225 1.00 92.00 86 ILE A CA 1
ATOM 648 C C . ILE A 1 86 ? -3.015 6.129 7.172 1.00 92.00 86 ILE A C 1
ATOM 650 O O . ILE A 1 86 ? -2.523 5.681 6.135 1.00 92.00 86 ILE A O 1
ATOM 654 N N . LYS A 1 87 ? -4.335 6.156 7.388 1.00 94.62 87 LYS A N 1
ATOM 655 C CA . LYS A 1 87 ? -5.319 5.702 6.394 1.00 94.62 87 LYS A CA 1
ATOM 656 C C . LYS A 1 87 ? -5.212 6.485 5.089 1.00 94.62 87 LYS A C 1
ATOM 658 O O . LYS A 1 87 ? -5.236 5.881 4.022 1.00 94.62 87 LYS A O 1
ATOM 663 N N . VAL A 1 88 ? -4.980 7.798 5.147 1.00 93.38 88 VAL A N 1
ATOM 664 C CA . VAL A 1 88 ? -4.714 8.628 3.961 1.00 93.38 88 VAL A CA 1
ATOM 665 C C . VAL A 1 88 ? -3.461 8.145 3.223 1.00 93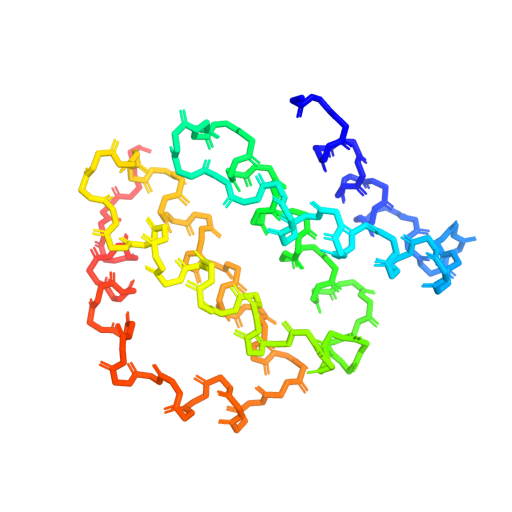.38 88 VAL A C 1
ATOM 667 O O . VAL A 1 88 ? -3.485 7.998 2.001 1.00 93.38 88 VAL A O 1
ATOM 670 N N . ASN A 1 89 ? -2.374 7.825 3.933 1.00 92.44 89 ASN A N 1
ATOM 671 C CA . ASN A 1 89 ? -1.171 7.271 3.300 1.00 92.44 89 ASN A CA 1
ATOM 672 C C . ASN A 1 89 ? -1.421 5.901 2.656 1.00 92.44 89 ASN A C 1
ATOM 674 O O . ASN A 1 89 ? -0.901 5.630 1.570 1.00 92.44 89 ASN A O 1
ATOM 678 N N . ILE A 1 90 ? -2.230 5.050 3.288 1.00 95.12 90 ILE A N 1
ATOM 679 C CA . ILE A 1 90 ? -2.674 3.772 2.721 1.00 95.12 90 ILE A CA 1
ATOM 680 C C . ILE A 1 90 ? -3.484 4.015 1.442 1.00 95.12 90 ILE A C 1
ATOM 682 O O . ILE A 1 90 ? -3.147 3.457 0.399 1.00 95.12 90 ILE A O 1
ATOM 686 N N . ALA A 1 91 ? -4.474 4.909 1.479 1.00 95.31 91 ALA A N 1
ATOM 687 C CA . ALA A 1 91 ? -5.318 5.241 0.335 1.00 95.31 91 ALA A CA 1
ATOM 688 C C . ALA A 1 91 ? -4.501 5.782 -0.854 1.00 95.31 91 ALA A C 1
ATOM 690 O O . ALA A 1 91 ? -4.664 5.333 -1.992 1.00 95.31 91 ALA A O 1
ATOM 691 N N . VAL A 1 92 ? -3.551 6.685 -0.599 1.00 93.81 92 VAL A N 1
ATOM 692 C CA . VAL A 1 92 ? -2.622 7.186 -1.626 1.00 93.81 92 VAL A CA 1
ATOM 693 C C . VAL A 1 92 ? -1.744 6.061 -2.182 1.00 93.81 92 VAL A C 1
ATOM 695 O O . VAL A 1 92 ? -1.461 6.035 -3.380 1.00 93.81 92 VAL A O 1
ATOM 698 N N . THR A 1 93 ? -1.318 5.119 -1.338 1.00 94.56 93 THR A N 1
ATOM 699 C CA . THR A 1 93 ? -0.510 3.966 -1.760 1.00 94.56 93 THR A CA 1
ATOM 700 C C . THR A 1 93 ? -1.298 3.043 -2.687 1.00 94.56 93 THR A C 1
ATOM 702 O O . THR A 1 93 ? -0.777 2.692 -3.744 1.00 94.56 93 THR A O 1
ATOM 705 N N . ILE A 1 94 ? -2.558 2.731 -2.360 1.00 95.00 94 ILE A N 1
ATOM 706 C CA . ILE A 1 94 ? -3.466 1.957 -3.226 1.00 95.00 94 ILE A CA 1
ATOM 707 C C . ILE A 1 94 ? -3.576 2.613 -4.608 1.00 95.00 94 ILE A C 1
ATOM 709 O O . ILE A 1 94 ? -3.358 1.962 -5.628 1.00 95.00 94 ILE A O 1
ATOM 713 N N . GLY A 1 95 ? -3.809 3.930 -4.658 1.00 92.88 95 GLY A N 1
ATOM 714 C CA . GLY A 1 95 ? -3.901 4.658 -5.928 1.00 92.88 95 GLY A CA 1
ATOM 715 C C . GLY A 1 95 ? -2.622 4.583 -6.774 1.00 92.88 95 GLY A C 1
ATOM 716 O O . GLY A 1 95 ? -2.689 4.550 -8.002 1.00 92.88 95 GLY A O 1
ATOM 717 N N . ARG A 1 96 ? -1.445 4.513 -6.139 1.00 92.31 96 ARG A N 1
ATOM 718 C CA . ARG A 1 96 ? -0.159 4.364 -6.840 1.00 92.31 96 ARG A CA 1
ATOM 719 C C . ARG A 1 96 ? 0.084 2.944 -7.345 1.00 92.31 96 ARG A C 1
ATOM 721 O O . ARG A 1 96 ? 0.749 2.795 -8.364 1.00 92.31 96 ARG A O 1
ATOM 728 N N . LEU A 1 97 ? -0.460 1.913 -6.698 1.00 92.06 97 LEU A N 1
ATOM 729 C CA . LEU A 1 97 ? -0.316 0.524 -7.158 1.00 92.06 97 LEU A CA 1
ATOM 730 C C . LEU A 1 97 ? -0.989 0.276 -8.506 1.00 92.06 97 LEU A C 1
ATOM 732 O O . LEU A 1 97 ? -0.487 -0.525 -9.290 1.00 92.06 97 LEU A O 1
ATOM 736 N N . ALA A 1 98 ? -2.038 1.034 -8.833 1.00 88.50 98 ALA A N 1
ATOM 737 C CA . ALA A 1 98 ? -2.669 0.986 -10.151 1.00 88.50 98 ALA A CA 1
ATOM 738 C C . ALA A 1 98 ? -1.721 1.406 -11.297 1.00 88.50 98 ALA A C 1
ATOM 740 O O . ALA A 1 98 ? -2.036 1.198 -12.467 1.00 88.50 98 ALA A O 1
ATOM 741 N N . MET A 1 99 ? -0.550 1.991 -11.000 1.00 84.81 99 MET A N 1
ATOM 742 C CA . MET A 1 99 ? 0.504 2.217 -11.999 1.00 84.81 99 MET A CA 1
ATOM 743 C C . MET A 1 99 ? 1.192 0.917 -12.444 1.00 84.81 99 MET A C 1
ATOM 745 O O . MET A 1 99 ? 1.874 0.933 -13.465 1.00 84.81 99 MET A O 1
ATOM 749 N N . GLY A 1 100 ? 1.052 -0.175 -11.684 1.00 83.69 100 GLY A N 1
ATOM 750 C CA . GLY A 1 100 ? 1.604 -1.488 -12.014 1.00 83.69 100 GLY A CA 1
ATOM 751 C C . GLY A 1 100 ? 0.640 -2.353 -12.792 1.00 83.69 100 GLY A C 1
ATOM 752 O O . GLY A 1 100 ? 0.879 -2.621 -13.964 1.00 83.69 100 GLY A O 1
ATOM 753 N N . ASP A 1 101 ? -0.470 -2.724 -12.160 1.00 88.00 101 ASP A N 1
ATOM 754 C CA . ASP A 1 101 ? -1.553 -3.446 -12.816 1.00 88.00 101 ASP A CA 1
ATOM 755 C C . ASP A 1 101 ? -2.894 -2.801 -12.461 1.00 88.00 101 ASP A C 1
ATOM 757 O O . ASP A 1 101 ? -3.368 -2.845 -11.326 1.00 88.00 101 ASP A O 1
ATOM 761 N N . LYS A 1 102 ? -3.501 -2.150 -13.454 1.00 89.50 102 LYS A N 1
ATOM 762 C CA . LYS A 1 102 ? -4.802 -1.491 -13.296 1.00 89.50 102 LYS A CA 1
ATOM 763 C C . LYS A 1 102 ? -5.929 -2.501 -13.129 1.00 89.50 102 LYS A C 1
ATOM 765 O O . LYS A 1 102 ? -6.915 -2.172 -12.481 1.00 89.50 102 LYS A O 1
ATOM 770 N N . LEU A 1 103 ? -5.813 -3.667 -13.766 1.00 90.81 103 LEU A N 1
ATOM 771 C CA . LEU A 1 103 ? -6.856 -4.681 -13.761 1.00 90.81 103 LEU A CA 1
ATOM 772 C C . LEU A 1 103 ? -6.897 -5.354 -12.393 1.00 90.81 103 LEU A C 1
ATOM 774 O O . LEU A 1 103 ? -7.947 -5.357 -11.766 1.00 90.81 103 LEU A O 1
ATOM 778 N N . GLU A 1 104 ? -5.747 -5.807 -11.895 1.00 91.19 104 GLU A N 1
ATOM 779 C CA . GLU A 1 104 ? -5.661 -6.490 -10.598 1.00 91.19 104 GLU A CA 1
ATOM 780 C C . GLU A 1 104 ? -6.107 -5.582 -9.440 1.00 91.19 104 GLU A C 1
ATOM 782 O O . GLU A 1 104 ? -6.835 -6.009 -8.546 1.00 91.19 104 GLU A O 1
ATOM 787 N N . VAL A 1 105 ? -5.747 -4.292 -9.472 1.00 92.44 105 VAL A N 1
ATOM 788 C CA . VAL A 1 105 ? -6.221 -3.328 -8.463 1.00 92.44 105 VAL A CA 1
ATOM 789 C C . VAL A 1 105 ? -7.730 -3.081 -8.583 1.00 92.44 105 VAL A C 1
ATOM 791 O O . VAL A 1 105 ? -8.408 -2.967 -7.563 1.00 92.44 105 VAL A O 1
ATOM 794 N N . ALA A 1 106 ? -8.270 -3.010 -9.803 1.00 92.38 106 ALA A N 1
ATOM 795 C CA . ALA A 1 106 ? -9.699 -2.792 -10.026 1.00 92.38 106 ALA A CA 1
ATOM 796 C C . ALA A 1 106 ? -10.561 -4.005 -9.639 1.00 92.38 106 ALA A C 1
ATOM 798 O O . ALA A 1 106 ? -11.688 -3.815 -9.193 1.00 92.38 106 ALA A O 1
ATOM 799 N N . GLU A 1 107 ? -10.048 -5.230 -9.771 1.00 94.44 107 GLU A N 1
ATOM 800 C CA . GLU A 1 107 ? -10.755 -6.455 -9.365 1.00 94.44 107 GLU A CA 1
ATOM 801 C C . GLU A 1 107 ? -11.047 -6.498 -7.858 1.00 94.44 107 GLU A C 1
ATOM 803 O O . GLU A 1 107 ? -12.047 -7.079 -7.448 1.00 94.44 107 GLU A O 1
ATOM 808 N N . LEU A 1 108 ? -10.226 -5.828 -7.044 1.00 94.25 108 LEU A N 1
ATOM 809 C CA . LEU A 1 108 ? -10.413 -5.722 -5.594 1.00 94.25 108 LEU A CA 1
ATOM 8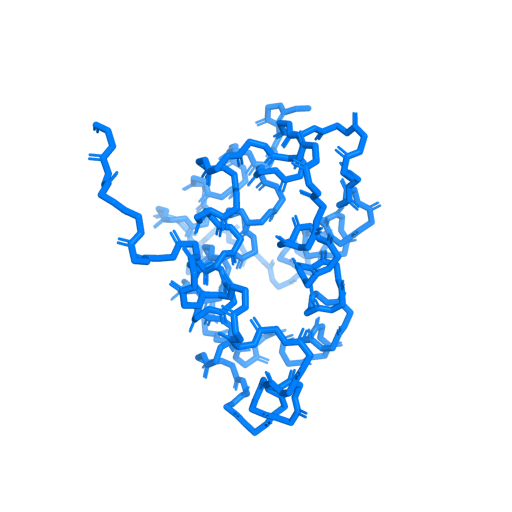10 C C . LEU A 1 108 ? -11.235 -4.493 -5.176 1.00 94.25 108 LEU A C 1
ATOM 812 O O . LEU A 1 108 ? -11.428 -4.266 -3.983 1.00 94.25 108 LEU A O 1
ATOM 816 N N . ALA A 1 109 ? -11.711 -3.670 -6.118 1.00 93.38 109 ALA A N 1
ATOM 817 C CA . ALA A 1 109 ? -12.360 -2.393 -5.808 1.00 93.38 109 ALA A CA 1
ATOM 818 C C . ALA A 1 109 ? -13.578 -2.538 -4.885 1.00 93.38 109 ALA A C 1
ATOM 820 O O . ALA A 1 109 ? -13.759 -1.710 -3.991 1.00 93.38 109 ALA A O 1
ATOM 821 N N . ASP A 1 110 ? -14.363 -3.604 -5.041 1.00 95.31 110 ASP A N 1
ATOM 822 C CA . ASP A 1 110 ? -15.530 -3.873 -4.191 1.00 95.31 110 ASP A CA 1
ATOM 823 C C . ASP A 1 110 ? -15.161 -4.011 -2.702 1.00 95.31 110 ASP A C 1
ATOM 825 O O . ASP A 1 110 ? -15.983 -3.715 -1.836 1.00 95.31 110 ASP A O 1
ATOM 829 N N . GLU A 1 111 ? -13.924 -4.407 -2.389 1.00 95.81 111 GLU A N 1
ATOM 830 C CA . GLU A 1 111 ? -13.455 -4.594 -1.014 1.00 95.81 111 GLU A CA 1
ATOM 831 C C . GLU A 1 111 ? -13.006 -3.297 -0.336 1.00 95.81 111 GLU A C 1
ATOM 833 O O . GLU A 1 111 ? -12.970 -3.255 0.889 1.00 95.81 111 GLU A O 1
ATOM 838 N N . TYR A 1 112 ? -12.633 -2.254 -1.088 1.00 95.38 112 TYR A N 1
ATOM 839 C CA . TYR A 1 112 ? -11.933 -1.094 -0.511 1.00 95.38 112 TYR A CA 1
ATOM 840 C C . TYR A 1 112 ? -12.450 0.272 -0.958 1.00 95.38 112 TYR A C 1
ATOM 842 O O . TYR A 1 112 ? -12.165 1.277 -0.307 1.00 95.38 112 TYR A O 1
ATOM 850 N N . PHE A 1 113 ? -13.161 0.355 -2.085 1.00 95.44 113 PHE A N 1
ATOM 851 C CA . PHE A 1 113 ? -13.407 1.630 -2.760 1.00 95.44 113 PHE A CA 1
ATOM 852 C C . PHE A 1 113 ? -14.257 2.597 -1.925 1.00 95.44 113 PHE A C 1
ATOM 854 O O . PHE A 1 113 ? -13.987 3.797 -1.913 1.00 95.44 113 PHE A O 1
ATOM 861 N N . ALA A 1 114 ? -15.240 2.081 -1.180 1.00 95.56 114 ALA A N 1
ATOM 862 C CA . ALA A 1 114 ? -16.070 2.892 -0.290 1.00 95.56 114 ALA A CA 1
ATOM 863 C C . ALA A 1 114 ? -15.246 3.535 0.841 1.00 95.56 114 ALA A C 1
ATOM 865 O O . ALA A 1 114 ? -15.306 4.752 1.032 1.00 95.56 114 ALA A O 1
ATOM 866 N N . ASP A 1 115 ? -14.425 2.742 1.536 1.00 95.56 115 ASP A N 1
ATOM 867 C CA . ASP A 1 115 ? -13.545 3.224 2.608 1.00 95.56 115 ASP A CA 1
ATOM 868 C C . ASP A 1 115 ? -12.488 4.195 2.066 1.00 95.56 115 ASP A C 1
ATOM 870 O O . ASP A 1 115 ? -12.173 5.210 2.684 1.00 95.56 115 ASP A O 1
ATOM 874 N N . TRP A 1 116 ? -11.975 3.923 0.865 1.00 95.44 116 TRP A N 1
ATOM 875 C CA . TRP A 1 116 ? -10.986 4.761 0.194 1.00 95.44 116 TRP A CA 1
ATOM 876 C C . TRP A 1 116 ? -11.524 6.157 -0.114 1.00 95.44 116 TRP A C 1
ATOM 878 O O . TRP A 1 116 ? -10.865 7.145 0.215 1.00 95.44 116 TRP A O 1
ATOM 888 N N . CYS A 1 117 ? -12.733 6.254 -0.675 1.00 94.44 117 CYS A N 1
ATOM 889 C CA . CYS A 1 117 ? -13.398 7.542 -0.865 1.00 94.44 117 CYS A CA 1
ATOM 890 C C . CYS A 1 117 ? -13.646 8.233 0.479 1.00 94.44 117 CYS A C 1
ATOM 892 O O . CYS A 1 117 ? -13.280 9.395 0.637 1.00 94.44 117 CYS A O 1
ATOM 894 N N . SER A 1 118 ? -14.175 7.509 1.472 1.00 92.69 118 SER A N 1
ATOM 895 C CA . SER A 1 118 ? -14.463 8.073 2.795 1.00 92.69 118 SER A CA 1
ATOM 896 C C . SER A 1 118 ? -13.228 8.667 3.475 1.00 92.69 118 SER A C 1
ATOM 898 O O . SER A 1 118 ? -13.354 9.651 4.198 1.00 92.69 118 SER A O 1
ATOM 900 N N . VAL A 1 119 ? -12.051 8.070 3.286 1.00 92.56 119 VAL A N 1
ATOM 901 C CA . VAL A 1 119 ? -10.786 8.556 3.853 1.00 92.56 119 VAL A CA 1
ATOM 902 C C . VAL A 1 119 ? -10.264 9.780 3.098 1.00 92.56 119 VAL A C 1
ATOM 904 O O . VAL A 1 119 ? -9.738 10.702 3.717 1.00 92.56 119 VAL A O 1
ATOM 907 N N . LEU A 1 120 ? -10.402 9.818 1.769 1.00 88.06 120 LEU A N 1
ATOM 908 C CA . LEU A 1 120 ? -9.891 10.914 0.937 1.00 88.06 120 LEU A CA 1
ATOM 909 C C . LEU A 1 120 ? -10.805 12.143 0.882 1.00 88.06 120 LEU A C 1
ATOM 911 O O . LEU A 1 120 ? -10.335 13.236 0.571 1.00 88.06 120 LEU A O 1
ATOM 915 N N . GLU A 1 121 ? -12.093 11.982 1.178 1.00 85.50 121 GLU A N 1
ATOM 916 C CA . GLU A 1 121 ? -13.055 13.085 1.272 1.00 85.50 121 GLU A CA 1
ATOM 917 C C . GLU A 1 121 ? -12.878 13.928 2.544 1.00 85.50 121 GLU A C 1
ATOM 919 O O . GLU A 1 121 ? -13.395 15.046 2.623 1.00 85.50 121 GLU A O 1
ATOM 924 N N . GLN A 1 122 ? -12.137 13.431 3.538 1.00 68.12 122 GLN A N 1
ATOM 925 C CA . GLN A 1 122 ? -11.909 14.169 4.774 1.00 68.12 122 GLN A CA 1
ATOM 926 C C . GLN A 1 122 ? -11.045 15.415 4.510 1.00 68.12 122 GLN A C 1
ATOM 928 O O . GLN A 1 122 ? -9.990 15.318 3.875 1.00 68.12 122 GLN A O 1
ATOM 933 N N . PRO A 1 123 ? -11.448 16.604 4.998 1.00 54.44 123 PRO A N 1
ATOM 934 C CA . PRO A 1 123 ? -10.618 17.794 4.888 1.00 54.44 123 PRO A CA 1
ATOM 935 C C . PRO A 1 123 ? -9.294 17.554 5.623 1.00 54.44 123 PRO A C 1
ATOM 937 O O . PRO A 1 123 ? -9.293 17.199 6.801 1.00 54.44 123 PRO A O 1
ATOM 940 N N . CYS A 1 124 ? -8.171 17.743 4.922 1.00 47.31 124 CYS A N 1
ATOM 941 C CA . CYS A 1 124 ? -6.846 17.723 5.543 1.00 47.31 124 CYS A CA 1
ATOM 942 C C . CYS A 1 124 ? -6.841 18.703 6.736 1.00 47.31 124 CYS A C 1
A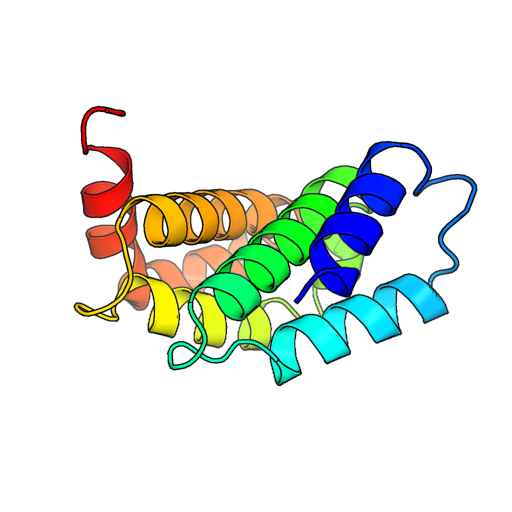TOM 944 O O . CYS A 1 124 ? -7.279 19.844 6.544 1.00 47.31 124 CYS A O 1
ATOM 946 N N . PRO A 1 125 ? -6.394 18.283 7.935 1.00 47.41 125 PRO A N 1
ATOM 947 C CA . PRO A 1 125 ? -6.257 19.183 9.077 1.00 47.41 125 PRO A CA 1
ATOM 948 C C . PRO A 1 125 ? -5.244 20.304 8.812 1.00 47.41 125 PRO A C 1
ATOM 950 O O . PRO A 1 125 ? -4.321 20.099 7.984 1.00 47.41 125 PRO A O 1
#

Foldseek 3Di:
DVPLVVLLVCLQPPCVPPDDLVNVVVLLVVLLVQCDLVCQVSVLSSLSSLLSCLVRVFLQSCVVPLVSLVVSLLVNLPDPPHDLVSNLSSLSSLVSNCRRPVVVSVVCCVSHVVSSCVSVVDPDD

Sequence (125 aa):
QSGFSLAGEVCKFCFSTLIDVNIATTLVQSAIRNFHIDYPLVCNNAAWCIGNLALNCGGEFLVPYIAPIMHALITGLQCEELQDNIKVNIAVTIGRLAMGDKLEVAELADEYFADWCSVLEQPCP

Secondary structure (DSSP, 8-state):
-HHHHHHHHHHHHHHHHH--HHHHHHHHHHHHHT--TTSHHHHHHHHHHHHHHHHHS-GGGGGGGHHHHHHHHHHHHH-TTS-HHHHHHHHHHHHHHTTT-HHHHHHTHHHHHHHHHHHHSSPP-

pLDDT: mean 83.87, std 12.54, range [46.0, 95.81]

InterPro domains:
  IPR011989 Armadillo-like helical [G3DSA:1.25.10.10] (1-123)
  IPR016024 Armadillo-type fold [SSF48371] (3-122)

Radius of gyration: 13.57 Å; chains: 1; bounding box: 37×29×30 Å